Protein AF-A0A0N4WYH6-F1 (afdb_monomer)

Organism: Haemonchus placei (NCBI:txid6290)

Solvent-accessible surface area (backbone atoms only — not comparable t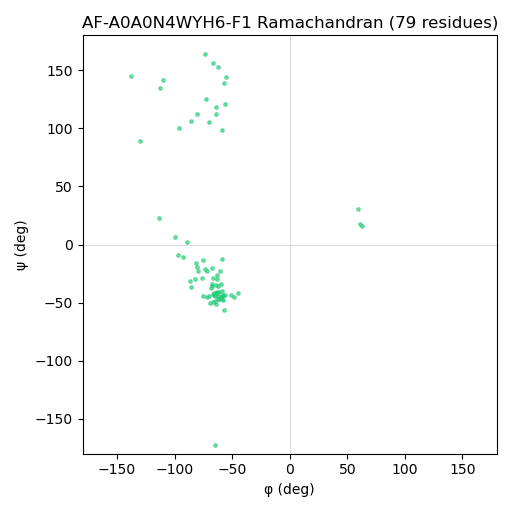o full-atom values): 5265 Å² total; per-residue (Å²): 133,85,52,79,90,36,77,88,41,80,89,68,55,79,92,75,78,70,82,83,87,73,74,84,87,63,64,64,67,62,50,50,56,50,48,68,56,48,53,60,51,52,52,48,59,69,50,46,83,75,46,89,70,63,52,66,62,56,47,53,53,51,53,49,56,50,50,53,53,50,55,55,66,64,52,62,75,68,76,80,115

Sequence (81 aa):
MLGWFSSFREYGAPTFYGENRTPVILDTQIFGLFAIFVVPSIAFLIILPGVRKKRFASACSFFFSMYVGATLLGKSPLENC

Mean predicted aligned error: 10.62 Å

Nearest PDB structures (foldseek):
  8xks-assembly1_H  TM=3.460E-01  e=8.666E+00  Chlamydomonas reinhardtii

Radius of gyration: 22.61 Å; Cα contacts (8 Å, |Δi|>4): 11; chains: 1; bounding box: 36×58×45 Å

InterPro domains:
  IPR018469 Dual oxidase maturation factor [PF10204] (16-73)
  IPR018469 Dual oxidase maturation factor [PTHR31158] (1-73)

Structure (mmCIF, N/CA/C/O backbone):
data_AF-A0A0N4WYH6-F1
#
_entry.id   AF-A0A0N4WYH6-F1
#
loop_
_atom_site.group_PDB
_atom_site.id
_atom_site.type_symbol
_atom_site.label_atom_id
_atom_site.label_alt_id
_atom_site.label_comp_id
_atom_site.label_asym_id
_atom_site.label_entity_id
_atom_site.label_seq_id
_atom_site.pdbx_PDB_ins_code
_atom_site.Cartn_x
_atom_site.Cartn_y
_atom_site.Cartn_z
_atom_site.occupancy
_atom_site.B_iso_or_equiv
_atom_site.auth_seq_id
_atom_site.auth_comp_id
_atom_site.auth_asym_id
_atom_site.auth_atom_id
_atom_site.pdbx_PDB_model_num
ATOM 1 N N . MET A 1 1 ? 20.014 -38.775 -16.793 1.00 54.31 1 MET A N 1
ATOM 2 C CA . MET A 1 1 ? 18.766 -38.864 -16.005 1.00 54.31 1 MET A CA 1
ATOM 3 C C . MET A 1 1 ? 18.169 -37.467 -15.932 1.00 54.31 1 MET A C 1
ATOM 5 O O . MET A 1 1 ? 18.780 -36.594 -15.333 1.00 54.31 1 MET A O 1
ATOM 9 N N . LEU A 1 2 ? 17.056 -37.228 -16.625 1.00 66.75 2 LEU A N 1
ATOM 10 C CA . LEU A 1 2 ? 16.325 -35.957 -16.600 1.00 66.75 2 LEU A CA 1
ATOM 11 C C . LEU A 1 2 ? 15.464 -35.938 -15.322 1.00 66.75 2 LEU A C 1
ATOM 13 O O . LEU A 1 2 ? 14.588 -36.782 -15.164 1.00 66.75 2 LEU A O 1
ATOM 17 N N . GLY A 1 3 ? 15.779 -35.066 -14.358 1.00 74.62 3 GLY A N 1
ATOM 18 C CA . GLY A 1 3 ? 15.054 -34.979 -13.078 1.00 74.62 3 GLY A CA 1
ATOM 19 C C . GLY A 1 3 ? 13.670 -34.336 -13.229 1.00 74.62 3 GLY A C 1
ATOM 20 O O . GLY A 1 3 ? 13.421 -33.660 -14.225 1.00 74.62 3 GLY A O 1
ATOM 21 N N . TRP A 1 4 ? 12.780 -34.479 -12.236 1.00 78.06 4 TRP A N 1
ATOM 22 C CA . TRP A 1 4 ? 11.408 -33.922 -12.262 1.00 78.06 4 TRP A CA 1
ATOM 23 C C . TRP A 1 4 ? 11.371 -32.463 -12.758 1.00 78.06 4 TRP A C 1
ATOM 25 O O . TRP A 1 4 ? 10.560 -32.118 -13.613 1.00 78.06 4 TRP A O 1
ATOM 35 N N . PHE A 1 5 ? 12.320 -31.625 -12.328 1.00 73.62 5 PHE A N 1
ATOM 36 C CA . PHE A 1 5 ? 12.458 -30.215 -12.735 1.00 73.62 5 PHE A CA 1
ATOM 37 C C . PHE A 1 5 ? 12.642 -29.963 -14.246 1.00 73.62 5 PHE A C 1
ATOM 39 O O . PHE A 1 5 ? 12.538 -28.823 -14.693 1.00 73.62 5 PHE A O 1
ATOM 46 N N . SER A 1 6 ? 12.914 -30.999 -15.040 1.00 72.00 6 SER A N 1
ATOM 47 C CA . SER A 1 6 ? 13.020 -30.923 -16.502 1.00 72.00 6 SER A CA 1
ATOM 48 C C . SER A 1 6 ? 11.743 -31.335 -17.242 1.00 72.00 6 SER A C 1
ATOM 50 O O . SER A 1 6 ? 11.645 -31.076 -18.433 1.00 72.00 6 SER A O 1
ATOM 52 N N . SER A 1 7 ? 10.733 -31.890 -16.555 1.00 74.06 7 SER A N 1
ATOM 53 C CA . SER A 1 7 ? 9.480 -32.351 -17.189 1.00 74.06 7 SER A CA 1
ATOM 54 C C . SER A 1 7 ? 8.615 -31.215 -17.748 1.00 74.06 7 SER A C 1
ATOM 56 O O . SER A 1 7 ? 7.785 -31.448 -18.617 1.00 74.06 7 SER A O 1
ATOM 58 N N . PHE A 1 8 ? 8.817 -29.982 -17.275 1.00 75.25 8 PHE A N 1
ATOM 59 C CA . PHE A 1 8 ? 8.121 -28.784 -17.766 1.00 75.25 8 PHE A CA 1
ATOM 60 C C . PHE A 1 8 ? 8.958 -27.961 -18.757 1.00 75.25 8 PHE A C 1
ATOM 62 O O . PHE A 1 8 ? 8.573 -26.850 -19.113 1.00 75.25 8 PHE A O 1
ATOM 69 N N . ARG A 1 9 ? 10.129 -28.464 -19.167 1.00 70.69 9 ARG A N 1
ATOM 70 C CA . ARG A 1 9 ? 11.026 -27.800 -20.118 1.00 70.69 9 ARG A CA 1
ATOM 71 C C . ARG A 1 9 ? 11.087 -28.599 -21.409 1.00 70.69 9 ARG A C 1
ATOM 73 O O . ARG A 1 9 ? 11.313 -29.805 -21.383 1.00 70.69 9 ARG A O 1
ATOM 80 N N . GLU A 1 10 ? 10.985 -27.911 -22.537 1.00 68.31 10 GLU A N 1
ATOM 81 C CA . GLU A 1 10 ? 11.320 -28.510 -23.824 1.00 68.31 10 GLU A CA 1
ATOM 82 C C . GLU A 1 10 ? 12.821 -28.855 -23.853 1.00 68.31 10 GLU A C 1
ATOM 84 O O . GLU A 1 10 ? 13.688 -27.995 -23.694 1.00 68.31 10 GLU A O 1
ATOM 89 N N . TYR A 1 11 ? 13.120 -30.148 -24.000 1.00 68.44 11 TYR A N 1
ATOM 90 C CA . TYR A 1 11 ? 14.452 -30.710 -24.270 1.00 68.44 11 TYR A CA 1
ATOM 91 C C . TYR A 1 11 ? 15.556 -30.461 -23.228 1.00 68.44 11 TYR A C 1
ATOM 93 O O . TYR A 1 11 ? 16.735 -30.635 -23.530 1.00 68.44 11 TYR A O 1
ATOM 101 N N . GLY A 1 12 ? 15.216 -30.083 -21.991 1.00 70.31 12 GLY A N 1
ATOM 102 C CA . GLY A 1 12 ? 16.227 -29.835 -20.950 1.00 70.31 12 GLY A CA 1
ATOM 103 C C . GLY A 1 12 ? 17.181 -28.674 -21.274 1.00 70.31 12 GLY A C 1
ATOM 104 O O . GLY A 1 12 ? 18.227 -28.548 -20.638 1.00 70.31 12 GLY A O 1
ATOM 105 N N . ALA A 1 13 ? 16.818 -27.832 -22.246 1.00 70.94 13 ALA A N 1
ATOM 106 C CA . ALA A 1 13 ? 17.548 -26.631 -22.617 1.00 70.94 13 ALA A CA 1
ATOM 107 C C . ALA A 1 13 ? 17.499 -25.582 -21.482 1.00 70.94 13 ALA A C 1
ATOM 109 O O . ALA A 1 13 ? 16.576 -25.601 -20.652 1.00 70.94 13 ALA A O 1
ATOM 110 N N . PRO A 1 14 ? 18.475 -24.654 -21.411 1.00 71.75 14 PRO A N 1
ATOM 111 C CA . PRO A 1 14 ? 18.396 -23.521 -20.493 1.00 71.75 14 PRO A CA 1
ATOM 112 C C . PRO A 1 14 ? 17.092 -22.750 -20.727 1.00 71.75 14 PRO A C 1
ATOM 114 O O . PRO A 1 14 ? 16.624 -22.638 -21.858 1.00 71.75 14 PRO A O 1
ATOM 117 N N . THR A 1 15 ? 16.490 -22.220 -19.658 1.00 71.69 15 THR A N 1
ATOM 118 C CA . THR A 1 15 ? 15.294 -21.366 -19.757 1.00 71.69 15 THR A CA 1
ATOM 119 C C . THR A 1 15 ? 15.606 -20.145 -20.611 1.00 71.69 15 THR A C 1
ATOM 121 O O . THR A 1 15 ? 16.186 -19.181 -20.117 1.00 71.69 15 THR A O 1
ATOM 124 N N . PHE A 1 16 ? 15.227 -20.206 -21.885 1.00 70.00 16 PHE A N 1
ATOM 125 C CA . PHE A 1 16 ? 15.310 -19.095 -22.815 1.00 70.00 16 PHE A CA 1
ATOM 126 C C . PHE A 1 16 ? 13.940 -18.429 -22.845 1.00 70.00 16 PHE A C 1
ATOM 128 O O . PHE A 1 16 ? 12.993 -18.932 -23.448 1.00 70.00 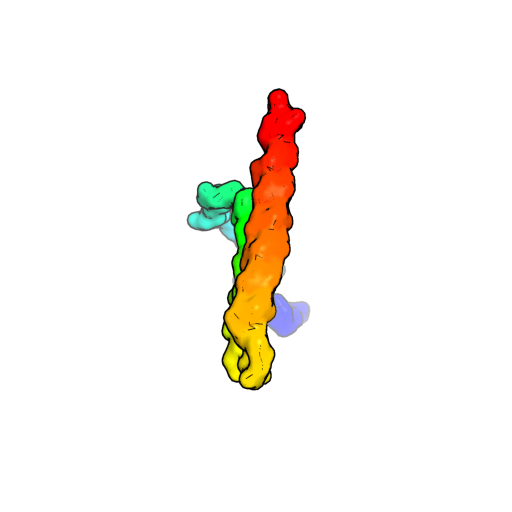16 PHE A O 1
ATOM 135 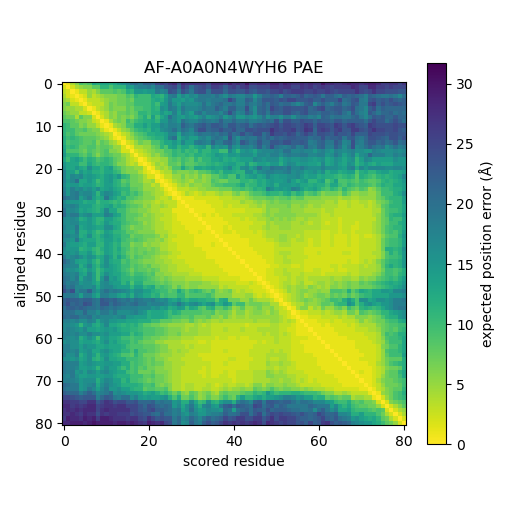N N . TYR A 1 17 ? 13.812 -17.325 -22.117 1.00 73.12 17 TYR A N 1
ATOM 136 C CA . TYR A 1 17 ? 12.643 -16.472 -22.257 1.00 73.12 17 TYR A CA 1
ATOM 137 C C . TYR A 1 17 ? 12.781 -15.753 -23.599 1.00 73.12 17 TYR A C 1
ATOM 139 O O . TYR A 1 17 ? 13.823 -15.164 -23.881 1.00 73.12 17 TYR A O 1
ATOM 147 N N . GLY A 1 18 ? 11.766 -15.876 -24.455 1.00 79.19 18 GLY A N 1
ATOM 148 C CA . GLY A 1 18 ? 11.737 -15.171 -25.732 1.00 79.19 18 GLY A CA 1
ATOM 149 C C . GLY A 1 18 ? 11.675 -13.653 -25.549 1.00 79.19 18 GLY A C 1
ATOM 150 O O . GLY A 1 18 ? 11.750 -13.123 -24.441 1.00 79.19 18 GLY A O 1
ATOM 151 N N . GLU A 1 19 ? 11.498 -12.947 -26.658 1.00 82.75 19 GLU A N 1
ATOM 152 C CA . GLU A 1 19 ? 11.414 -11.490 -26.650 1.00 82.75 19 GLU A CA 1
ATOM 153 C C . GLU A 1 19 ? 10.292 -10.981 -25.734 1.00 82.75 19 GLU A C 1
ATOM 155 O O . GLU A 1 19 ? 9.196 -11.555 -25.688 1.00 82.75 19 GLU A O 1
ATOM 160 N N . ASN A 1 20 ? 10.579 -9.912 -24.986 1.00 81.31 20 ASN A N 1
ATOM 161 C CA . ASN A 1 20 ? 9.659 -9.377 -23.993 1.00 81.31 20 ASN A CA 1
ATOM 162 C C . ASN A 1 20 ? 8.380 -8.865 -24.676 1.00 81.31 20 ASN A C 1
ATOM 164 O O . ASN A 1 20 ? 8.401 -7.879 -25.407 1.00 81.31 20 ASN A O 1
ATOM 168 N N . ARG A 1 21 ? 7.256 -9.544 -24.429 1.00 79.56 21 ARG A N 1
ATOM 169 C CA . ARG A 1 21 ? 5.960 -9.229 -25.050 1.00 79.56 21 ARG A CA 1
ATOM 170 C C . ARG A 1 21 ? 5.228 -8.072 -24.368 1.00 79.56 21 ARG A C 1
ATOM 172 O O . ARG A 1 21 ? 4.295 -7.532 -24.954 1.00 79.56 21 ARG A O 1
ATOM 179 N N . THR A 1 22 ? 5.628 -7.698 -23.154 1.00 81.88 22 THR A N 1
ATOM 180 C CA . THR A 1 22 ? 4.976 -6.650 -22.360 1.00 81.88 22 THR A CA 1
ATOM 181 C C . THR A 1 22 ? 6.027 -5.668 -21.849 1.00 81.88 22 THR A C 1
ATOM 183 O O . THR A 1 22 ? 6.584 -5.873 -20.764 1.00 81.88 22 THR A O 1
ATOM 186 N N . PRO A 1 23 ? 6.346 -4.613 -22.622 1.00 78.69 23 PRO A N 1
ATOM 187 C CA . PRO A 1 23 ? 7.223 -3.563 -22.131 1.00 78.69 23 PRO A CA 1
ATOM 188 C C . PRO A 1 23 ? 6.580 -2.875 -20.924 1.00 78.69 23 PRO A C 1
ATOM 190 O O . PRO A 1 23 ? 5.358 -2.844 -20.780 1.00 78.69 23 PRO A O 1
ATOM 193 N N . VAL A 1 24 ? 7.406 -2.320 -20.045 1.00 82.56 24 VAL A N 1
ATOM 194 C CA . VAL A 1 24 ? 6.935 -1.515 -18.918 1.00 82.56 24 VAL A CA 1
ATOM 195 C C . VAL A 1 24 ? 6.390 -0.197 -19.479 1.00 82.56 24 VAL A C 1
ATOM 197 O O . VAL A 1 24 ? 7.154 0.645 -19.935 1.00 82.56 24 VAL A O 1
ATOM 200 N N . ILE A 1 25 ? 5.062 -0.062 -19.510 1.00 84.56 25 ILE A N 1
ATOM 201 C CA . ILE A 1 25 ? 4.364 1.092 -20.114 1.00 84.56 25 ILE A CA 1
ATOM 202 C C . ILE A 1 25 ? 4.309 2.279 -19.140 1.00 84.56 25 ILE A C 1
ATOM 204 O O . ILE A 1 25 ? 4.270 3.433 -19.556 1.00 84.56 25 ILE A O 1
ATOM 208 N N . LEU A 1 26 ? 4.289 1.993 -17.836 1.00 80.31 26 LEU A N 1
ATOM 209 C CA . LEU A 1 26 ? 4.182 2.984 -16.770 1.00 80.31 26 LEU A CA 1
ATOM 210 C C . LEU A 1 26 ? 5.492 3.092 -16.005 1.00 80.31 26 LEU A C 1
ATOM 212 O O . LEU A 1 26 ? 6.130 2.081 -15.717 1.00 80.31 26 LEU A O 1
ATOM 216 N N . ASP A 1 27 ? 5.841 4.317 -15.626 1.00 85.94 27 ASP A N 1
ATOM 217 C CA . ASP A 1 27 ? 6.998 4.585 -14.784 1.00 85.94 27 ASP A CA 1
ATOM 218 C C . ASP A 1 27 ? 6.899 3.787 -13.472 1.00 85.94 27 ASP A C 1
ATOM 220 O O . ASP A 1 27 ? 5.940 3.908 -12.697 1.00 85.94 27 ASP A O 1
ATOM 224 N N . THR A 1 28 ? 7.897 2.937 -13.238 1.00 87.69 28 THR A N 1
ATOM 225 C CA . THR A 1 28 ? 7.941 2.035 -12.086 1.00 87.69 28 THR A CA 1
ATOM 226 C C . THR A 1 28 ? 8.085 2.783 -10.770 1.00 87.69 28 THR A C 1
ATOM 228 O O . THR A 1 28 ? 7.594 2.301 -9.749 1.00 87.69 28 THR A O 1
ATOM 231 N N . GLN A 1 29 ? 8.710 3.961 -10.772 1.00 85.75 29 GLN A N 1
ATOM 232 C CA . GLN A 1 29 ? 8.876 4.792 -9.586 1.00 85.75 29 GLN A CA 1
ATOM 233 C C . GLN A 1 29 ? 7.542 5.417 -9.189 1.00 85.75 29 GLN A C 1
ATOM 235 O O . GLN A 1 29 ? 7.152 5.343 -8.023 1.00 85.75 29 GLN A O 1
ATOM 240 N N . ILE A 1 30 ? 6.798 5.951 -10.162 1.00 86.38 30 ILE A N 1
ATOM 241 C CA . ILE A 1 30 ? 5.455 6.501 -9.930 1.00 86.38 30 ILE A CA 1
ATOM 242 C C . ILE A 1 30 ? 4.512 5.398 -9.442 1.00 86.38 30 ILE A C 1
ATOM 244 O O . ILE A 1 30 ? 3.782 5.588 -8.466 1.00 86.38 30 ILE A O 1
ATOM 248 N N . PHE A 1 31 ? 4.556 4.221 -10.073 1.00 89.94 31 PHE A N 1
ATOM 249 C CA . PHE A 1 31 ? 3.740 3.081 -9.659 1.00 89.94 31 PHE A CA 1
ATOM 250 C C . PHE A 1 31 ? 4.101 2.586 -8.252 1.00 89.94 31 PHE A C 1
ATOM 252 O O . PHE A 1 31 ? 3.210 2.315 -7.448 1.00 89.94 31 PHE A O 1
ATOM 259 N N . GLY A 1 32 ? 5.394 2.511 -7.928 1.00 89.25 32 GLY A N 1
ATOM 260 C CA . GLY A 1 32 ? 5.872 2.137 -6.598 1.00 89.25 32 GLY A CA 1
ATOM 261 C C . GLY A 1 32 ? 5.408 3.116 -5.519 1.00 89.25 32 GLY A C 1
ATOM 262 O O . GLY A 1 32 ? 4.863 2.691 -4.501 1.00 89.25 32 GLY A O 1
ATOM 263 N N . LEU A 1 33 ? 5.541 4.423 -5.770 1.00 88.94 33 LEU A N 1
ATOM 264 C CA . LEU A 1 33 ? 5.031 5.472 -4.884 1.00 88.94 33 LEU A CA 1
ATOM 265 C C . LEU A 1 33 ? 3.522 5.325 -4.673 1.00 88.94 33 LEU A C 1
ATOM 267 O O . LEU A 1 33 ? 3.059 5.303 -3.535 1.00 88.94 33 LEU A O 1
ATOM 271 N N . PHE A 1 34 ? 2.757 5.148 -5.749 1.00 90.00 34 PHE A N 1
ATOM 272 C CA . PHE A 1 34 ? 1.313 4.946 -5.666 1.00 90.00 34 PHE A CA 1
ATOM 273 C C . PHE A 1 34 ? 0.948 3.699 -4.844 1.00 90.00 34 PHE A C 1
ATOM 275 O O . PHE A 1 34 ? 0.097 3.770 -3.957 1.00 90.00 34 PHE A O 1
ATOM 282 N N . ALA A 1 35 ? 1.629 2.572 -5.066 1.00 92.50 35 ALA A N 1
ATOM 283 C CA . ALA A 1 35 ? 1.384 1.325 -4.345 1.00 92.50 35 ALA A CA 1
ATOM 284 C C . ALA A 1 35 ? 1.622 1.461 -2.831 1.00 92.50 35 ALA A C 1
ATOM 286 O O . ALA A 1 35 ? 0.808 0.972 -2.042 1.00 92.50 35 ALA A O 1
ATOM 287 N N . ILE A 1 36 ? 2.678 2.175 -2.422 1.00 92.62 36 ILE A N 1
ATOM 288 C CA . ILE A 1 36 ? 2.989 2.438 -1.007 1.00 92.62 36 ILE A CA 1
ATOM 289 C C . ILE A 1 36 ? 1.844 3.180 -0.317 1.00 92.62 3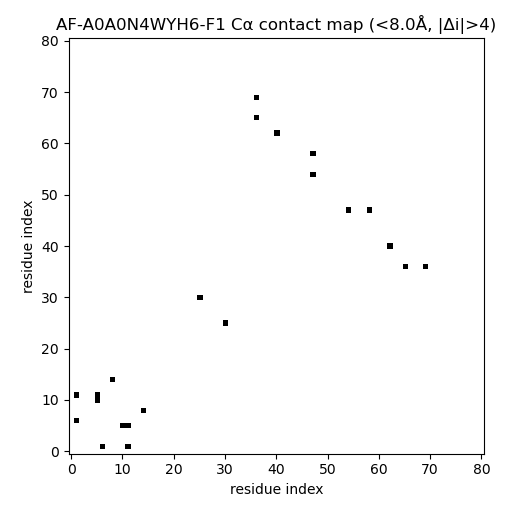6 ILE A C 1
ATOM 291 O O . ILE A 1 36 ? 1.585 2.921 0.856 1.00 92.62 36 ILE A O 1
ATOM 295 N N . PHE A 1 37 ? 1.121 4.058 -1.020 1.00 92.81 37 PHE A N 1
ATOM 296 C CA . PHE A 1 37 ? -0.012 4.760 -0.422 1.00 92.81 37 PHE A CA 1
ATOM 297 C C . PHE A 1 37 ? -1.331 3.977 -0.499 1.00 92.81 37 PHE A C 1
ATOM 299 O O . PHE A 1 37 ? -2.152 4.005 0.424 1.00 92.81 37 PHE A O 1
ATOM 306 N N . VAL A 1 38 ? -1.554 3.254 -1.591 1.00 94.00 38 VAL A N 1
ATOM 307 C CA . VAL A 1 38 ? -2.826 2.570 -1.851 1.00 94.00 38 VAL A CA 1
ATOM 308 C C . VAL A 1 38 ? -2.990 1.320 -0.996 1.00 94.00 38 VAL A C 1
ATOM 310 O O . VAL A 1 38 ? -4.052 1.124 -0.407 1.00 94.00 38 VAL A O 1
ATOM 313 N N . VAL A 1 39 ? -1.949 0.496 -0.874 1.00 95.81 39 VAL A N 1
ATOM 314 C CA . VAL A 1 39 ? -2.003 -0.771 -0.126 1.00 95.81 39 VAL A CA 1
ATOM 315 C C . VAL A 1 39 ? -2.422 -0.566 1.339 1.00 95.81 39 VAL A C 1
ATOM 317 O O . VAL A 1 39 ? -3.438 -1.135 1.746 1.00 95.81 39 VAL A O 1
ATOM 320 N N . PRO A 1 40 ? -1.730 0.261 2.143 1.00 93.69 40 PRO A N 1
ATOM 321 C CA . PRO A 1 40 ? -2.151 0.547 3.515 1.00 93.69 40 PRO A CA 1
ATOM 322 C C . PRO A 1 40 ? -3.508 1.257 3.602 1.00 93.69 40 PRO A C 1
ATOM 324 O O . PRO A 1 40 ? -4.238 1.026 4.564 1.00 93.69 40 PRO A O 1
ATOM 327 N N . SER A 1 41 ? -3.895 2.061 2.605 1.00 93.56 41 SER A N 1
ATOM 328 C CA . SER A 1 41 ? -5.234 2.672 2.572 1.00 93.56 41 SER A CA 1
ATOM 329 C C . SER A 1 41 ? -6.340 1.627 2.421 1.00 93.56 41 SER A C 1
ATOM 331 O O . SER A 1 41 ? -7.336 1.667 3.145 1.00 93.56 41 SER A O 1
ATOM 333 N N . ILE A 1 42 ? -6.149 0.646 1.537 1.00 95.12 42 ILE A N 1
ATOM 334 C CA . ILE A 1 42 ? -7.067 -0.487 1.378 1.00 95.12 42 ILE A CA 1
ATOM 335 C C . ILE A 1 42 ? -7.073 -1.347 2.645 1.00 95.12 42 ILE A C 1
ATOM 337 O O . ILE A 1 42 ? -8.142 -1.707 3.137 1.00 95.12 42 ILE A O 1
ATOM 341 N N . ALA A 1 43 ? -5.901 -1.634 3.216 1.00 94.75 43 ALA A N 1
ATOM 342 C CA . ALA A 1 43 ? -5.798 -2.393 4.460 1.00 94.75 43 ALA A CA 1
ATOM 343 C C . ALA A 1 43 ? -6.579 -1.718 5.602 1.00 94.75 43 ALA A C 1
ATOM 345 O O . ALA A 1 43 ? -7.332 -2.377 6.320 1.00 94.75 43 ALA A O 1
ATOM 346 N N . PHE A 1 44 ? -6.476 -0.393 5.729 1.00 92.31 44 PHE A N 1
ATOM 347 C CA . PHE A 1 44 ? -7.242 0.374 6.706 1.00 92.31 44 PHE A CA 1
ATOM 348 C C . PHE A 1 44 ? -8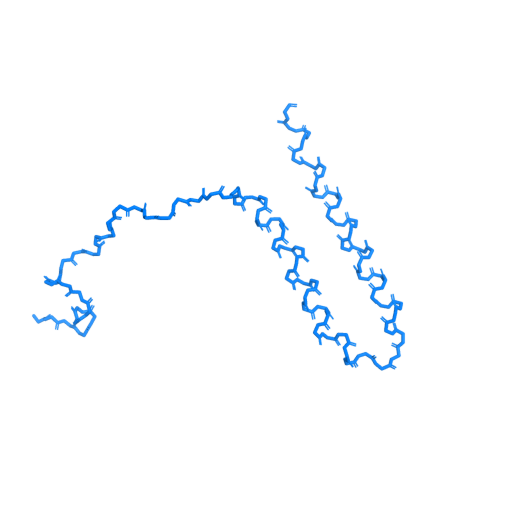.756 0.300 6.455 1.00 92.31 44 PHE A C 1
ATOM 350 O O . PHE A 1 44 ? -9.522 0.123 7.403 1.00 92.31 44 PHE A O 1
ATOM 357 N N . LEU A 1 45 ? -9.204 0.364 5.196 1.00 90.31 45 LEU A N 1
ATOM 358 C CA . LEU A 1 45 ? -10.621 0.210 4.839 1.00 90.31 45 LEU A CA 1
ATOM 359 C C . LEU A 1 45 ? -11.178 -1.175 5.200 1.00 90.31 45 LEU A C 1
ATOM 361 O O . LEU A 1 45 ? -12.325 -1.265 5.636 1.00 90.31 45 LEU A O 1
ATOM 365 N N . ILE A 1 46 ? -10.371 -2.233 5.080 1.00 93.69 46 ILE A N 1
ATOM 366 C CA . ILE A 1 46 ? -10.747 -3.598 5.487 1.00 93.69 46 ILE A CA 1
ATOM 367 C C . ILE A 1 46 ? -10.888 -3.704 7.012 1.00 93.69 46 ILE A C 1
ATOM 369 O O . ILE A 1 46 ? -11.789 -4.380 7.505 1.00 93.69 46 ILE A O 1
ATOM 373 N N . ILE A 1 47 ? -10.031 -3.016 7.772 1.00 91.88 47 ILE A N 1
ATOM 374 C CA . ILE A 1 47 ? -10.073 -3.005 9.244 1.00 91.88 47 ILE A CA 1
ATOM 375 C C . ILE A 1 47 ? -11.219 -2.118 9.768 1.00 91.88 47 ILE A C 1
ATOM 377 O O . ILE A 1 47 ? -11.790 -2.386 10.827 1.00 91.88 47 ILE A O 1
ATOM 381 N N . LEU A 1 48 ? -11.602 -1.085 9.012 1.00 86.06 48 LEU A N 1
ATOM 382 C CA . LEU A 1 48 ? -12.630 -0.100 9.357 1.00 86.06 48 LEU A CA 1
ATOM 383 C C . LEU A 1 48 ? -13.974 -0.677 9.870 1.00 86.06 48 LEU A C 1
ATOM 385 O O . LEU A 1 48 ? -14.480 -0.147 10.864 1.00 86.06 48 LEU A O 1
ATOM 389 N N . PRO A 1 49 ? -14.596 -1.718 9.271 1.00 85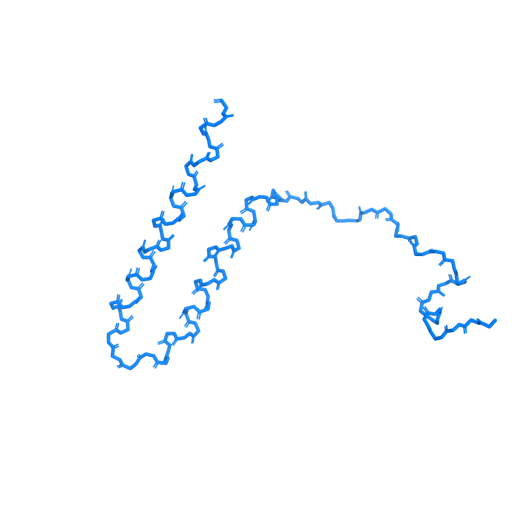.00 49 PRO A N 1
ATOM 390 C CA . PRO A 1 49 ? -15.819 -2.325 9.809 1.00 85.00 49 PRO A CA 1
ATOM 391 C C . PRO A 1 49 ? -15.657 -2.922 11.217 1.00 85.00 49 PRO A C 1
ATOM 393 O O . PRO A 1 49 ? -16.646 -3.027 11.939 1.00 85.00 49 PRO A O 1
ATOM 396 N N . GLY A 1 50 ? -14.436 -3.264 11.643 1.00 86.75 50 GLY A N 1
ATOM 397 C CA . GLY A 1 50 ? -14.150 -3.761 12.993 1.00 86.75 50 GLY A CA 1
ATOM 398 C C . GLY A 1 50 ? -14.170 -2.681 14.085 1.00 86.75 50 GLY A C 1
ATOM 399 O O . GLY A 1 50 ? -14.224 -3.000 15.275 1.00 86.75 50 GLY A O 1
ATOM 400 N N . VAL A 1 51 ? -14.161 -1.396 13.717 1.00 85.31 51 VAL A N 1
ATOM 401 C CA . VAL A 1 51 ? -14.077 -0.276 14.664 1.00 85.31 51 VAL A CA 1
ATOM 402 C C . VAL A 1 51 ? -15.471 0.110 15.172 1.00 85.31 51 VAL A C 1
ATOM 404 O O . VAL A 1 51 ? -16.257 0.750 14.474 1.00 85.31 51 VAL A O 1
ATOM 407 N N . ARG A 1 52 ? -15.780 -0.243 16.429 1.00 79.06 52 ARG A N 1
ATOM 408 C CA . ARG A 1 52 ? -17.114 -0.031 17.032 1.00 79.06 52 ARG A CA 1
ATOM 409 C C . ARG A 1 52 ? -17.388 1.395 17.534 1.00 79.06 52 ARG A C 1
ATOM 411 O O . ARG A 1 52 ? -18.547 1.770 17.674 1.00 79.06 52 ARG A O 1
ATOM 418 N N . LYS A 1 53 ? -16.360 2.197 17.836 1.00 79.25 53 LYS A N 1
ATOM 419 C CA . LYS A 1 53 ? -16.490 3.587 18.327 1.00 79.25 53 LYS A CA 1
ATOM 420 C C . LYS A 1 53 ? -15.461 4.488 17.637 1.00 79.25 53 LYS A C 1
ATOM 422 O O . LYS A 1 53 ? -14.352 4.050 17.374 1.00 79.25 53 LYS A O 1
ATOM 427 N N . LYS A 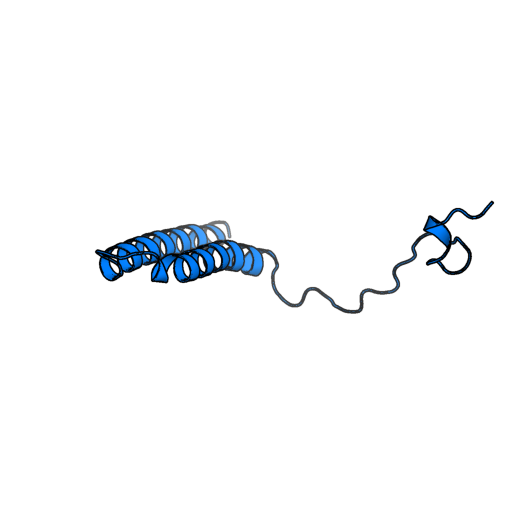1 54 ? -15.825 5.747 17.362 1.00 83.88 54 LYS A N 1
ATOM 428 C CA . LYS A 1 54 ? -14.976 6.767 16.698 1.00 83.88 54 LYS A CA 1
ATOM 429 C C . LYS A 1 54 ? -14.466 6.417 15.282 1.00 83.88 54 LYS A C 1
ATOM 431 O O . LYS A 1 54 ? -13.442 6.943 14.859 1.00 83.88 54 LYS A O 1
ATOM 436 N N . ARG A 1 55 ? -15.228 5.627 14.514 1.00 82.06 55 ARG A N 1
ATOM 437 C CA . ARG A 1 55 ? -14.905 5.215 13.130 1.00 82.06 55 ARG A CA 1
ATOM 438 C C . ARG A 1 55 ? -14.549 6.379 12.193 1.00 82.06 55 ARG A C 1
ATOM 440 O O . ARG A 1 55 ? -13.591 6.284 11.436 1.00 82.06 55 ARG A O 1
ATOM 447 N N . PHE A 1 56 ? -15.298 7.482 12.260 1.00 83.12 56 PHE A N 1
ATOM 448 C CA . PHE A 1 56 ? -15.028 8.667 11.437 1.00 83.12 56 PHE A CA 1
ATOM 449 C C . PHE A 1 56 ? -13.751 9.393 11.857 1.00 83.12 56 PHE A C 1
ATOM 451 O O . PHE A 1 56 ? -12.938 9.725 11.006 1.00 83.12 56 PHE A O 1
ATOM 458 N N . ALA A 1 57 ? -13.534 9.586 13.160 1.00 88.00 57 ALA A N 1
ATOM 459 C CA . ALA A 1 57 ? -12.350 10.289 13.645 1.00 88.00 57 ALA A CA 1
ATOM 460 C C . ALA A 1 57 ? -11.058 9.534 13.297 1.00 88.00 57 ALA A C 1
ATOM 462 O O . ALA A 1 57 ? -10.107 10.157 12.835 1.00 88.00 57 ALA A O 1
ATOM 463 N N . SER A 1 58 ? -11.045 8.201 13.445 1.00 89.62 58 SER A N 1
ATOM 464 C CA . SER A 1 58 ? -9.886 7.382 13.071 1.00 89.62 58 SER A CA 1
ATOM 465 C C . SER A 1 58 ? -9.642 7.370 11.561 1.00 89.62 58 SER A C 1
ATOM 467 O O . SER A 1 58 ? -8.494 7.352 11.126 1.00 89.62 58 SER A O 1
ATOM 469 N N . ALA A 1 59 ? -10.709 7.391 10.755 1.00 90.12 59 ALA A N 1
ATOM 470 C CA . ALA A 1 59 ? -10.587 7.482 9.304 1.00 90.12 59 ALA A CA 1
ATOM 471 C C . ALA A 1 59 ? -10.010 8.832 8.878 1.00 90.12 59 ALA A C 1
ATOM 473 O O . ALA A 1 59 ? -9.034 8.866 8.135 1.00 90.12 59 ALA A O 1
ATOM 474 N N . CYS A 1 60 ? -10.551 9.937 9.395 1.00 90.75 60 CYS A N 1
ATOM 475 C CA . CYS A 1 60 ? -10.054 11.275 9.091 1.00 90.75 60 CYS A CA 1
ATOM 476 C C . CYS A 1 60 ? -8.583 11.441 9.487 1.00 90.75 60 CYS A C 1
ATOM 478 O O . CYS A 1 60 ? -7.809 11.956 8.686 1.00 90.75 60 CYS A O 1
ATOM 480 N N . SER A 1 61 ? -8.172 10.970 10.672 1.00 92.75 61 SER A N 1
ATOM 481 C CA . SER A 1 61 ? -6.766 11.050 11.085 1.00 92.75 61 SER A CA 1
ATOM 482 C C . SER A 1 61 ? -5.853 10.220 10.184 1.00 92.75 61 SER A C 1
ATOM 484 O O . SER A 1 61 ? -4.798 10.701 9.786 1.00 92.75 61 SER A O 1
ATOM 486 N N . PHE A 1 62 ? -6.269 9.002 9.822 1.00 94.38 62 PHE A N 1
ATOM 487 C CA . PHE A 1 62 ? -5.483 8.127 8.955 1.00 94.38 62 PHE A CA 1
ATOM 488 C C . PHE A 1 62 ? -5.307 8.732 7.556 1.00 94.38 62 PHE A C 1
ATOM 490 O O . PHE A 1 62 ? -4.180 8.879 7.089 1.00 94.38 62 PHE A O 1
ATOM 497 N N . PHE A 1 63 ? -6.399 9.158 6.914 1.00 93.50 63 PHE A N 1
ATOM 498 C CA . PHE A 1 63 ? -6.335 9.780 5.589 1.00 93.50 63 PHE A CA 1
ATOM 499 C C . PHE A 1 63 ? -5.564 11.102 5.600 1.00 93.50 63 PHE A C 1
ATOM 501 O O . PHE A 1 63 ? -4.841 11.380 4.648 1.00 93.50 63 PHE A O 1
ATOM 508 N N . PHE A 1 64 ? -5.660 11.892 6.672 1.00 94.69 64 PHE A N 1
ATOM 509 C CA . PHE A 1 64 ? -4.887 13.125 6.807 1.00 94.69 64 PHE A CA 1
ATOM 510 C C . PHE A 1 64 ? -3.380 12.849 6.882 1.00 94.69 64 PHE A C 1
ATOM 512 O O . PHE A 1 64 ? -2.614 13.437 6.122 1.00 94.69 64 PHE A O 1
ATOM 519 N N . SER A 1 65 ? -2.947 11.911 7.731 1.00 93.88 65 SER A N 1
ATOM 520 C CA . SER A 1 65 ? -1.539 11.497 7.798 1.00 93.88 65 SER A CA 1
ATOM 521 C C . SER A 1 65 ? -1.038 10.960 6.459 1.00 93.88 65 SER A C 1
ATOM 523 O O . SER A 1 65 ? 0.075 11.271 6.039 1.00 93.88 65 SER A O 1
ATOM 525 N N . MET A 1 66 ? -1.882 10.199 5.764 1.00 93.44 66 MET A N 1
ATOM 526 C CA . MET A 1 66 ? -1.558 9.625 4.465 1.00 93.44 66 MET A CA 1
ATOM 527 C C . MET A 1 66 ? -1.396 10.683 3.375 1.00 93.44 66 MET A C 1
ATOM 529 O O . MET A 1 66 ? -0.452 10.635 2.590 1.00 93.44 66 MET A O 1
ATOM 533 N N . TYR A 1 67 ? -2.289 11.671 3.368 1.00 92.25 67 TYR A N 1
ATOM 534 C CA . TYR A 1 67 ? -2.232 12.810 2.464 1.00 92.25 67 TYR A CA 1
ATOM 535 C C . TYR A 1 67 ? -0.959 13.632 2.684 1.00 92.25 67 TYR A C 1
ATOM 537 O O . TYR A 1 67 ? -0.243 13.921 1.728 1.00 92.25 67 TYR A O 1
ATOM 545 N N . VAL A 1 68 ? -0.620 13.939 3.940 1.00 94.44 68 VAL A N 1
ATOM 546 C CA . VAL A 1 68 ? 0.627 14.644 4.270 1.00 94.44 68 VAL A CA 1
ATOM 547 C C . VAL A 1 68 ? 1.842 13.850 3.782 1.00 94.44 68 VAL A C 1
ATOM 549 O O . VAL A 1 68 ? 2.690 14.410 3.087 1.00 94.44 68 VAL A O 1
ATOM 552 N N . GLY A 1 69 ? 1.892 12.540 4.051 1.00 92.12 69 GLY A N 1
ATOM 553 C CA . GLY A 1 69 ? 2.962 11.664 3.563 1.00 92.12 69 GLY A CA 1
ATOM 554 C C . GLY A 1 69 ? 3.110 11.689 2.038 1.00 92.12 69 GLY A C 1
ATOM 555 O O . GLY A 1 69 ? 4.226 11.816 1.533 1.00 92.12 69 GLY A O 1
ATOM 556 N N . ALA A 1 70 ? 1.994 11.651 1.304 1.00 90.31 70 ALA A N 1
ATOM 557 C CA . ALA A 1 70 ? 1.987 11.726 -0.156 1.00 90.31 70 ALA A CA 1
ATOM 558 C C . ALA A 1 70 ? 2.475 13.084 -0.673 1.00 90.31 70 ALA A C 1
ATOM 560 O O . ALA A 1 70 ? 3.271 13.136 -1.607 1.00 90.31 70 ALA A O 1
ATOM 561 N N . THR A 1 71 ? 2.057 14.189 -0.049 1.00 88.94 71 THR A N 1
ATOM 562 C CA . THR A 1 71 ? 2.499 15.532 -0.461 1.00 88.94 71 THR A CA 1
ATOM 563 C C . THR A 1 71 ? 3.984 15.781 -0.201 1.00 88.94 71 THR A C 1
ATOM 565 O O . THR A 1 71 ? 4.624 16.457 -1.001 1.00 88.94 71 THR A O 1
ATOM 568 N N . LEU A 1 72 ? 4.554 15.217 0.870 1.00 90.44 72 LEU A N 1
ATOM 569 C CA . LEU A 1 72 ? 5.983 15.338 1.170 1.00 90.44 72 LEU A CA 1
ATOM 570 C C . LEU A 1 72 ? 6.829 14.559 0.159 1.00 90.44 72 LEU A C 1
ATOM 572 O O . LEU A 1 72 ? 7.742 15.116 -0.445 1.00 90.44 72 LEU A O 1
ATOM 576 N N . LEU A 1 73 ? 6.482 13.290 -0.069 1.00 85.75 73 LEU A N 1
ATOM 577 C CA . LEU A 1 73 ? 7.193 12.423 -1.011 1.00 85.75 73 LEU A CA 1
ATOM 578 C C . LEU A 1 73 ? 6.949 12.792 -2.481 1.00 85.75 73 LEU A C 1
ATOM 580 O O . LEU A 1 73 ? 7.760 1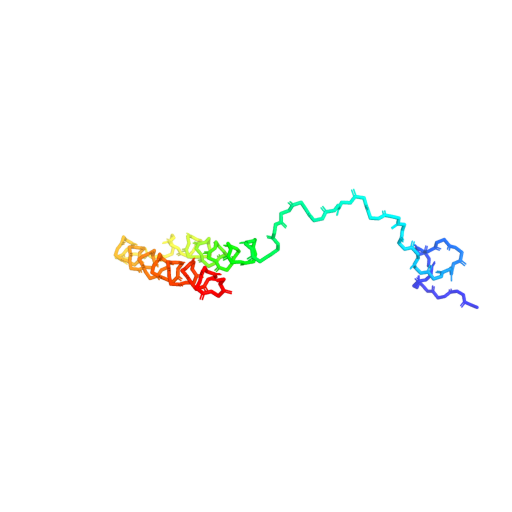2.454 -3.332 1.00 85.75 73 LEU A O 1
ATOM 584 N N . GLY A 1 74 ? 5.850 13.480 -2.793 1.00 77.50 74 GLY A N 1
ATOM 585 C CA . GLY A 1 74 ? 5.563 13.977 -4.139 1.00 77.50 74 GLY A CA 1
ATOM 586 C C . GLY A 1 74 ? 6.293 15.275 -4.498 1.00 77.50 74 GLY A C 1
ATOM 587 O O . GLY A 1 74 ? 6.421 15.584 -5.678 1.00 77.50 74 GLY A O 1
ATOM 588 N N . LYS A 1 75 ? 6.777 16.044 -3.512 1.00 65.25 75 LYS A N 1
ATOM 589 C CA . LYS A 1 75 ? 7.54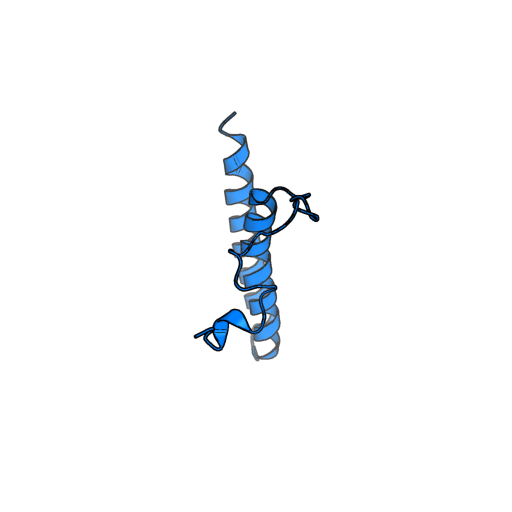0 17.286 -3.743 1.00 65.25 75 LYS A CA 1
ATOM 590 C C . LYS A 1 75 ? 9.040 17.038 -3.928 1.00 65.25 75 LYS A C 1
ATOM 592 O O . LYS A 1 75 ? 9.674 17.760 -4.687 1.00 65.25 75 LYS A O 1
ATOM 597 N N . SER A 1 76 ? 9.596 16.016 -3.283 1.00 59.66 76 SER A N 1
ATOM 598 C CA . SER A 1 76 ? 11.025 15.679 -3.354 1.00 59.66 76 SER A CA 1
ATOM 599 C C . SER A 1 76 ? 11.582 15.272 -4.735 1.00 59.66 76 SER A C 1
ATOM 601 O O . SER A 1 76 ? 12.772 15.499 -4.949 1.00 59.66 76 SER A O 1
ATOM 603 N N . PRO A 1 77 ? 10.820 14.717 -5.702 1.00 54.81 77 PRO A N 1
ATOM 604 C CA . PRO A 1 77 ? 11.378 14.337 -7.002 1.00 54.81 77 PRO A CA 1
ATOM 605 C C . PRO A 1 77 ? 11.695 15.528 -7.919 1.00 54.81 77 PRO A C 1
ATOM 607 O O . PRO A 1 77 ? 12.483 15.374 -8.843 1.00 54.81 77 PRO A O 1
ATOM 610 N N . LEU A 1 78 ? 11.087 16.700 -7.687 1.00 54.41 78 LEU A N 1
ATOM 611 C CA . LEU A 1 78 ? 11.211 17.872 -8.568 1.00 54.41 78 LEU A CA 1
ATOM 612 C C . LEU A 1 78 ? 12.339 18.839 -8.177 1.00 54.41 78 LEU A C 1
ATOM 614 O O . LEU A 1 78 ? 12.650 19.731 -8.955 1.00 54.41 78 LEU A O 1
ATOM 618 N N . GLU A 1 79 ? 12.951 18.681 -7.001 1.00 53.34 79 GLU A N 1
ATOM 619 C CA . GLU A 1 79 ? 13.995 19.595 -6.499 1.00 53.34 79 GLU A CA 1
ATOM 620 C C . GLU A 1 79 ? 15.422 19.186 -6.924 1.00 53.34 79 GLU A C 1
ATOM 622 O O . GLU A 1 79 ? 16.392 19.834 -6.553 1.00 53.34 79 GLU A O 1
ATOM 627 N N . ASN A 1 80 ? 15.566 18.118 -7.719 1.00 51.72 80 ASN A N 1
ATOM 628 C CA . ASN A 1 80 ? 16.861 17.613 -8.197 1.00 51.72 80 ASN A CA 1
ATOM 629 C C . ASN A 1 80 ? 17.060 17.755 -9.722 1.00 51.72 80 ASN A C 1
ATOM 631 O O . ASN A 1 80 ? 17.872 17.028 -10.298 1.00 51.72 80 ASN A O 1
ATOM 635 N N . CYS A 1 81 ? 16.336 18.673 -10.373 1.00 45.44 81 CYS A N 1
ATOM 636 C CA . CYS A 1 81 ? 16.622 19.129 -11.738 1.00 45.44 81 CYS A CA 1
ATOM 637 C C . CYS A 1 81 ? 17.038 20.599 -11.746 1.00 45.44 81 CYS A C 1
ATOM 639 O O . CYS A 1 81 ? 16.334 21.407 -11.103 1.00 45.44 81 CYS A O 1
#

pLDDT: mean 81.72, std 12.0, range [45.44, 95.81]

Secondary structure (DSSP, 8-state):
---GGGTTSGGG------S-SS---S-HHHHHHHHHHHHHHHHHHHHGGG--S-HHHHHHHHHHHHHHHHHHHHHGGGTT-

Foldseek 3Di:
DQDPVCPPPDPSDPPDDPDDPDDDPDDPVVVVLVCVLVVVLVVVVVCLVVDPPPSVVVNVVVVVVSVVVSVVVVVVVPVPD